Protein AF-A0A413LBA7-F1 (afdb_monomer)

pLDDT: mean 88.57, std 5.83, range [59.88, 97.25]

Mean predicted aligned error: 7.38 Å

Foldseek 3Di:
DWDDEVQKIKDKDKDWDWDWDADPVGDIDIDIDIDQIFMKIAGPPPRDMDTDWDFDLLLQGDTDSDPVCDDNQKHKDWAQLVRLLVSLVNSLVHPSDDPVSNVVSVVVNVPGDNPDGIDMDMDGHDDD

Nearest PDB structures (foldseek):
  1jki-assembly1_A  TM=5.280E-01  e=2.182E-01  Saccharomyces cerevisiae
  1p1j-assembly1_B  TM=5.065E-01  e=3.521E-01  Saccharomyces cerevisiae
  1p1f-assembly1_A-2  TM=2.697E-01  e=1.718E-01  Saccharomyces cerevisiae
  1la2-assembly1_C  TM=2.640E-01  e=1.936E-01  Saccharomyces cerevisiae
  1p1i-assembly1_A-2  TM=2.081E-01  e=2.182E-01  Saccharomyces cerevisiae

Secondary structure (DSSP, 8-state):
-EEEETTEEEEEE--EEEEEEE-TTSPEEEEEEEPPPEEEEEETTT--EEE---EETTTTSEEPS-GGG-BTTEEEEEE-HHHHHHHHHHHHT-TTS-HHHHHHHHHHHHH--TTSPPEEEEEEPPP-

Solvent-accessible surface area (backbone atoms only — not comparable to full-atom values): 7673 Å² total; per-residue (Å²): 106,73,54,64,45,96,67,28,42,33,34,53,50,59,60,73,48,82,44,76,47,69,49,99,86,70,49,78,45,76,44,85,43,65,56,80,69,45,39,36,38,28,36,67,87,78,68,53,67,46,78,58,81,43,61,41,69,87,53,31,51,44,67,51,93,59,67,81,67,38,59,86,44,30,39,75,48,80,32,48,44,65,58,46,46,54,49,50,55,56,20,69,72,35,89,72,48,52,71,69,55,46,56,48,51,54,50,54,55,71,71,63,45,90,86,52,71,68,44,74,52,74,47,66,67,84,81,131

Structure (mmCIF, N/CA/C/O backbone):
data_AF-A0A413LBA7-F1
#
_entry.id   AF-A0A413LBA7-F1
#
loop_
_atom_site.group_PDB
_atom_site.id
_atom_site.type_symbol
_atom_site.label_atom_id
_atom_site.label_alt_id
_atom_site.label_comp_id
_atom_site.label_asym_id
_atom_site.label_entity_id
_atom_site.label_seq_id
_atom_site.pdbx_PDB_ins_code
_atom_site.Cartn_x
_atom_site.Cartn_y
_atom_site.Cartn_z
_atom_site.occupancy
_atom_site.B_iso_or_equiv
_atom_site.auth_seq_id
_atom_site.auth_comp_id
_atom_site.auth_asym_id
_atom_site.auth_atom_id
_atom_site.pdbx_PDB_model_num
ATOM 1 N N . MET A 1 1 ? 14.928 -4.593 -8.434 1.00 65.50 1 MET A N 1
ATOM 2 C CA . MET A 1 1 ? 14.565 -5.721 -7.544 1.00 65.50 1 MET A CA 1
ATOM 3 C C . MET A 1 1 ? 13.390 -6.492 -8.153 1.00 65.50 1 MET A C 1
ATOM 5 O O . MET A 1 1 ? 12.639 -5.8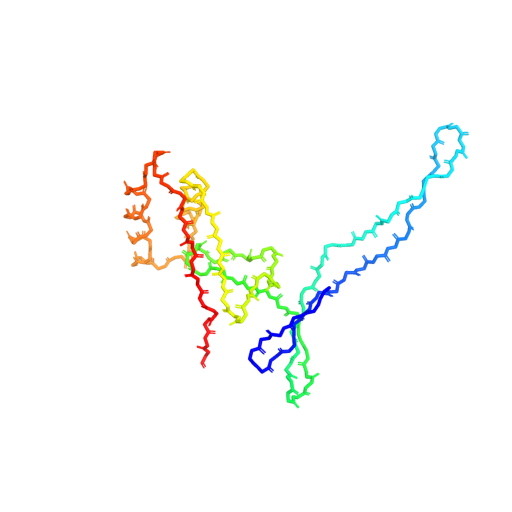93 -8.917 1.00 65.50 1 MET A O 1
ATOM 9 N N . TYR A 1 2 ? 13.253 -7.800 -7.895 1.00 76.25 2 TYR A N 1
ATOM 10 C CA . TYR A 1 2 ? 12.079 -8.584 -8.314 1.00 76.25 2 TYR A CA 1
ATOM 11 C C . TYR A 1 2 ? 11.510 -9.358 -7.122 1.00 76.25 2 TYR A C 1
ATOM 13 O O . TYR A 1 2 ? 12.247 -9.688 -6.195 1.00 76.25 2 TYR A O 1
ATOM 21 N N . GLY A 1 3 ? 10.207 -9.607 -7.148 1.00 83.81 3 GLY A N 1
ATOM 22 C CA . GLY A 1 3 ? 9.463 -10.354 -6.143 1.00 83.81 3 GLY A CA 1
ATOM 23 C C . GLY A 1 3 ? 8.418 -11.251 -6.799 1.00 83.81 3 GLY A C 1
ATOM 24 O O . GLY A 1 3 ? 8.297 -11.313 -8.028 1.00 83.81 3 GLY A O 1
ATOM 25 N N . GLU A 1 4 ? 7.642 -11.950 -5.979 1.00 86.50 4 GLU A N 1
ATOM 26 C CA . GLU A 1 4 ? 6.624 -12.880 -6.456 1.00 86.50 4 GLU A CA 1
ATOM 27 C C . GLU A 1 4 ? 5.283 -12.641 -5.768 1.00 86.50 4 GLU A C 1
ATOM 29 O O . GLU A 1 4 ? 5.201 -12.470 -4.557 1.00 86.50 4 GLU A O 1
ATOM 34 N N . LEU A 1 5 ? 4.217 -12.683 -6.562 1.00 85.38 5 LEU A N 1
ATOM 35 C CA . LEU A 1 5 ? 2.844 -12.798 -6.086 1.00 85.38 5 LEU A CA 1
ATOM 36 C C . LEU A 1 5 ? 2.287 -14.166 -6.516 1.00 85.38 5 LEU A C 1
ATOM 38 O O . LEU A 1 5 ? 2.812 -14.794 -7.449 1.00 85.38 5 LEU A O 1
ATOM 42 N N . PRO A 1 6 ? 1.204 -14.658 -5.890 1.00 86.94 6 PRO A N 1
ATOM 43 C CA . PRO A 1 6 ? 0.537 -15.872 -6.351 1.00 86.94 6 PRO A CA 1
ATOM 44 C C . PRO A 1 6 ? 0.153 -15.761 -7.835 1.00 86.94 6 PRO A C 1
ATOM 46 O O . PRO A 1 6 ? -0.684 -14.947 -8.207 1.00 86.94 6 PRO A O 1
ATOM 49 N N . GLY A 1 7 ? 0.789 -16.568 -8.690 1.00 89.19 7 GLY A N 1
ATOM 50 C CA . GLY A 1 7 ? 0.558 -16.575 -10.142 1.00 89.19 7 GLY A CA 1
ATOM 51 C C . GLY A 1 7 ? 1.331 -15.533 -10.963 1.00 89.19 7 GLY A C 1
ATOM 52 O O . GLY A 1 7 ? 1.288 -15.615 -12.189 1.00 89.19 7 GLY A O 1
ATOM 53 N N . TYR A 1 8 ? 2.088 -14.622 -10.339 1.00 91.44 8 TYR A N 1
ATOM 54 C CA . TYR A 1 8 ? 2.768 -13.532 -11.052 1.00 91.44 8 TYR A CA 1
ATOM 55 C C . TYR A 1 8 ? 4.204 -13.294 -10.572 1.00 91.44 8 TYR A C 1
ATOM 57 O O . TYR A 1 8 ? 4.502 -13.391 -9.382 1.00 91.44 8 TYR A O 1
ATOM 65 N N . PHE A 1 9 ? 5.097 -12.952 -11.498 1.00 92.00 9 PHE A N 1
ATOM 66 C CA . PHE A 1 9 ? 6.359 -12.287 -11.175 1.00 92.00 9 PHE A CA 1
ATOM 67 C C . PHE A 1 9 ? 6.129 -10.779 -11.145 1.00 92.00 9 PHE A C 1
ATOM 69 O O . PHE A 1 9 ? 5.398 -10.252 -11.984 1.00 92.00 9 PHE A O 1
ATOM 76 N N . VAL A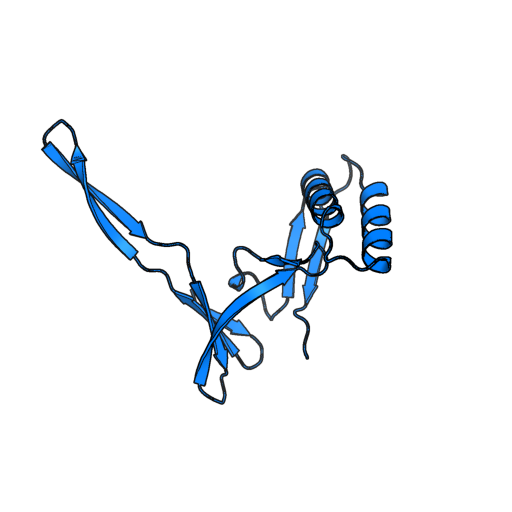 1 10 ? 6.759 -10.081 -10.206 1.00 91.81 10 VAL A N 1
ATOM 77 C CA . VAL A 1 10 ? 6.727 -8.618 -10.133 1.00 91.81 10 VAL A CA 1
ATOM 78 C C . VAL A 1 10 ? 8.137 -8.064 -10.071 1.00 91.81 10 VAL A C 1
ATOM 80 O O . VAL A 1 10 ? 9.044 -8.694 -9.533 1.00 91.81 10 VAL A O 1
ATOM 83 N N . GLY A 1 11 ? 8.339 -6.871 -10.603 1.00 91.19 11 GLY A N 1
ATOM 84 C CA . GLY A 1 11 ? 9.620 -6.200 -10.486 1.00 91.19 11 GLY A CA 1
ATOM 85 C C . GLY A 1 11 ? 9.540 -4.737 -10.854 1.00 91.19 11 GLY A C 1
ATOM 86 O O . GLY A 1 11 ? 8.479 -4.208 -11.187 1.00 91.19 11 GLY A O 1
ATOM 87 N N . GLU A 1 12 ? 10.689 -4.089 -10.778 1.00 89.75 12 GLU A N 1
ATOM 88 C CA . GLU A 1 12 ? 10.8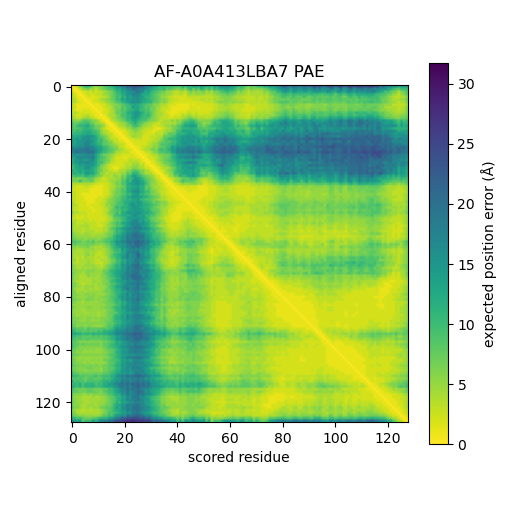68 -2.708 -11.201 1.00 89.75 12 GLU A CA 1
ATOM 89 C C . GLU A 1 12 ? 11.863 -2.637 -12.359 1.00 89.75 12 GLU A C 1
ATOM 91 O O . GLU A 1 12 ? 12.823 -3.411 -12.437 1.00 89.75 12 GLU A O 1
ATOM 96 N N . ALA A 1 13 ? 11.626 -1.694 -13.257 1.00 85.94 13 ALA A N 1
ATOM 97 C CA . ALA A 1 13 ? 12.541 -1.305 -14.309 1.00 85.94 13 ALA A CA 1
ATOM 98 C C . ALA A 1 13 ? 12.825 0.191 -14.166 1.00 85.94 13 ALA A C 1
ATOM 100 O O . ALA A 1 13 ? 11.904 1.000 -14.080 1.00 85.94 13 ALA A O 1
ATOM 101 N N . MET A 1 14 ? 14.102 0.554 -14.144 1.00 82.06 14 MET A N 1
ATOM 102 C CA . MET A 1 14 ? 14.562 1.936 -14.047 1.00 82.06 14 MET A CA 1
ATOM 103 C C . MET A 1 14 ? 15.637 2.161 -15.105 1.00 82.06 14 MET A C 1
ATOM 105 O O . MET A 1 14 ? 16.591 1.386 -15.194 1.00 82.06 14 MET A O 1
ATOM 109 N N . GLY A 1 15 ? 15.492 3.223 -15.897 1.00 79.56 15 GLY A N 1
ATOM 110 C CA . GLY A 1 15 ? 16.578 3.703 -16.745 1.00 79.56 15 GLY A CA 1
ATOM 111 C C . GLY A 1 15 ? 17.664 4.325 -15.871 1.00 79.56 15 GLY A C 1
ATOM 112 O O . GLY A 1 15 ? 17.366 5.208 -15.072 1.00 79.56 15 GLY A O 1
ATOM 113 N N . GLN A 1 16 ? 18.907 3.861 -16.004 1.00 83.44 16 GLN A N 1
ATOM 114 C CA . GLN A 1 16 ? 20.071 4.429 -15.318 1.00 83.44 16 GLN A CA 1
ATOM 115 C C . GLN A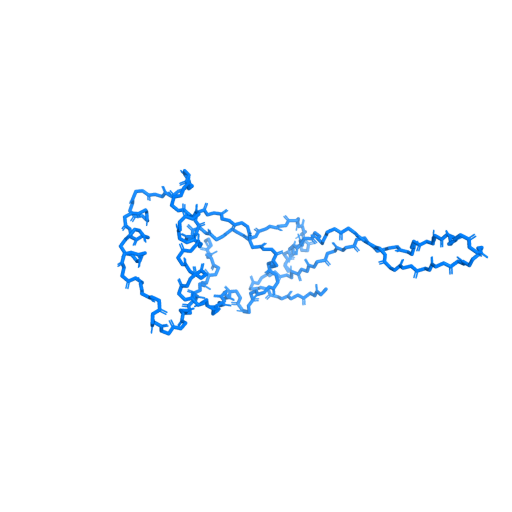 1 16 ? 21.138 4.820 -16.337 1.00 83.44 16 GLN A C 1
ATOM 117 O O . GLN A 1 16 ? 21.398 4.078 -17.285 1.00 83.44 16 GLN A O 1
ATOM 122 N N . TRP A 1 17 ? 21.775 5.971 -16.137 1.00 84.19 17 TR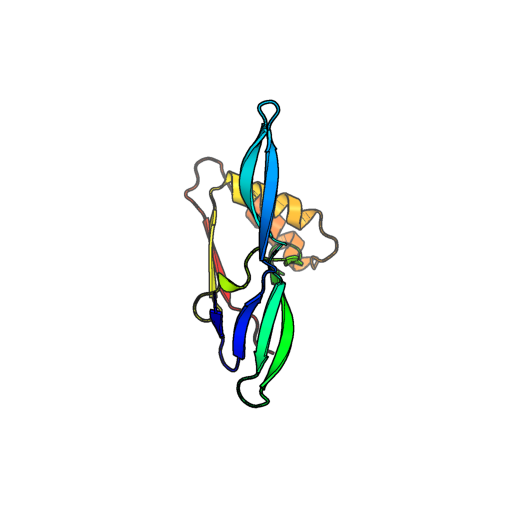P A N 1
ATOM 123 C CA . TRP A 1 17 ? 22.892 6.425 -16.962 1.00 84.19 17 TRP A CA 1
ATOM 124 C C . TRP A 1 17 ? 23.894 7.239 -16.146 1.00 84.19 17 TRP A C 1
ATOM 126 O O . TRP A 1 17 ? 23.569 7.847 -15.125 1.00 84.19 17 TRP A O 1
ATOM 136 N N . TRP A 1 18 ? 25.139 7.271 -16.616 1.00 87.88 18 TRP A N 1
ATOM 137 C CA . TRP A 1 18 ? 26.165 8.137 -16.046 1.00 87.88 18 TRP A CA 1
ATOM 138 C C . TRP A 1 18 ? 25.992 9.560 -16.564 1.00 87.88 18 TRP A C 1
ATOM 140 O O . TRP A 1 18 ? 25.963 9.795 -17.772 1.00 87.88 18 TRP A O 1
ATOM 150 N N . GLN A 1 19 ? 25.886 10.514 -15.645 1.00 89.44 19 GLN A N 1
ATOM 151 C CA . GLN A 1 19 ? 25.870 11.934 -15.953 1.00 89.44 19 GLN A CA 1
ATOM 152 C C . GLN A 1 19 ? 27.208 12.551 -15.544 1.00 89.44 19 GLN A C 1
ATOM 154 O O . GLN A 1 19 ? 27.571 12.510 -14.370 1.00 89.44 19 GLN A O 1
ATOM 159 N N . SER A 1 20 ? 27.908 13.141 -16.513 1.00 91.12 20 SER A N 1
ATOM 160 C CA . SER A 1 20 ? 29.164 13.863 -16.299 1.00 91.12 20 SER A CA 1
ATOM 161 C C . SER A 1 20 ? 28.919 15.370 -16.345 1.00 91.12 20 SER A C 1
ATOM 163 O O . SER A 1 20 ? 28.286 15.859 -17.281 1.00 91.12 20 SER A O 1
ATOM 165 N N . THR A 1 21 ? 29.430 16.108 -15.365 1.00 88.00 21 THR A N 1
ATOM 166 C CA . THR A 1 21 ? 29.411 17.578 -15.329 1.00 88.00 21 THR A CA 1
ATOM 167 C C . THR A 1 21 ? 30.797 18.10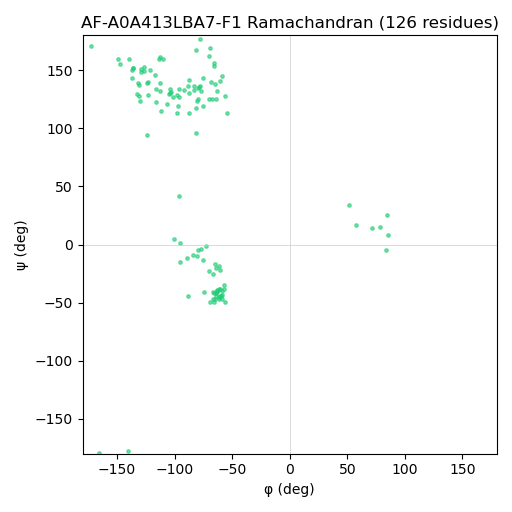3 -14.993 1.00 88.00 21 THR A C 1
ATOM 169 O O . THR A 1 21 ? 31.456 17.555 -14.116 1.00 88.00 21 THR A O 1
ATOM 172 N N . GLU A 1 22 ? 31.230 19.164 -15.662 1.00 92.06 22 GLU A N 1
ATOM 173 C CA . GLU A 1 22 ? 32.489 19.847 -15.360 1.00 92.06 22 GLU A CA 1
ATOM 174 C C . GLU A 1 22 ? 32.249 20.908 -14.278 1.00 92.06 22 GLU A C 1
ATOM 176 O O . GLU A 1 22 ? 31.288 21.681 -14.367 1.00 92.06 22 GLU A O 1
ATOM 181 N N . ASP A 1 23 ? 33.068 20.912 -13.226 1.00 87.38 23 ASP A N 1
ATOM 182 C CA . ASP A 1 23 ? 33.052 21.990 -12.239 1.00 87.38 23 ASP A CA 1
ATOM 183 C C . ASP A 1 23 ? 33.775 23.246 -12.759 1.00 87.38 23 ASP A C 1
ATOM 185 O O . ASP A 1 23 ? 34.315 23.282 -13.862 1.00 87.38 23 ASP A O 1
ATOM 189 N N . LYS A 1 24 ? 33.762 24.325 -11.969 1.00 87.62 24 LYS A N 1
ATOM 190 C CA . LYS A 1 24 ? 34.365 25.609 -12.368 1.00 87.62 24 LYS A CA 1
ATOM 191 C C . LYS A 1 24 ? 35.888 25.547 -12.536 1.00 87.62 24 LYS A C 1
ATOM 193 O O . LYS A 1 24 ? 36.444 26.451 -13.154 1.00 87.62 24 LYS A O 1
ATOM 198 N N . ASP A 1 25 ? 36.526 24.512 -11.996 1.00 89.75 25 ASP A N 1
ATOM 199 C CA . ASP A 1 25 ? 37.972 24.303 -12.020 1.00 89.75 25 ASP A CA 1
ATOM 200 C C . ASP A 1 25 ? 38.386 23.288 -13.104 1.00 89.75 25 ASP A C 1
ATOM 202 O O . ASP A 1 25 ? 39.564 22.947 -13.218 1.00 89.75 25 ASP A O 1
ATOM 206 N N . GLY A 1 26 ? 37.436 22.823 -13.928 1.00 85.69 26 GLY A N 1
ATOM 207 C CA . GLY A 1 26 ? 37.682 21.901 -15.035 1.00 85.69 26 GLY A CA 1
ATOM 208 C C . GLY A 1 26 ? 37.699 20.421 -14.643 1.00 85.69 26 GLY A C 1
ATOM 209 O O . GLY A 1 26 ? 38.061 19.577 -15.466 1.00 85.69 26 GLY A O 1
ATOM 210 N N . ASN A 1 27 ? 37.327 20.064 -13.406 1.00 90.06 27 ASN A N 1
ATOM 211 C CA . ASN A 1 27 ? 37.269 18.659 -13.007 1.00 90.06 27 ASN A CA 1
ATOM 212 C C . ASN A 1 27 ? 35.945 18.029 -13.438 1.00 90.06 27 ASN A C 1
ATOM 214 O O . ASN A 1 27 ? 34.863 18.585 -13.236 1.00 90.06 27 ASN A O 1
ATOM 218 N N . ILE A 1 28 ? 36.025 16.813 -13.978 1.00 89.69 28 ILE A N 1
ATOM 219 C CA . ILE A 1 28 ? 34.846 16.036 -14.359 1.00 89.69 28 ILE A CA 1
ATOM 220 C C . ILE A 1 28 ? 34.278 15.340 -13.121 1.00 89.69 28 ILE A C 1
ATOM 222 O O . ILE A 1 28 ? 34.905 14.454 -12.542 1.00 89.69 28 ILE A O 1
ATOM 226 N N . GLN A 1 29 ? 33.050 15.698 -12.766 1.00 88.38 29 GLN A N 1
ATOM 227 C CA . GLN A 1 29 ? 32.231 15.025 -11.763 1.00 88.38 29 GLN A CA 1
ATOM 228 C C . GLN A 1 29 ? 31.294 14.043 -12.467 1.00 88.38 29 GLN A C 1
ATOM 230 O O . GLN A 1 29 ? 30.569 14.433 -13.381 1.00 88.38 29 GLN A O 1
ATOM 235 N N . GLN A 1 30 ? 31.282 12.777 -12.049 1.00 89.69 30 GLN A N 1
ATOM 236 C CA . GLN A 1 30 ? 30.348 11.769 -12.560 1.00 89.69 30 GLN A CA 1
ATOM 237 C C . GLN A 1 30 ? 29.370 11.358 -11.464 1.00 89.69 30 GLN A C 1
ATOM 239 O O . GLN A 1 30 ? 29.778 11.038 -10.349 1.00 89.69 30 GLN A O 1
ATOM 244 N N . ARG A 1 31 ? 28.078 11.325 -11.788 1.00 87.75 31 ARG A N 1
ATOM 245 C CA . ARG A 1 3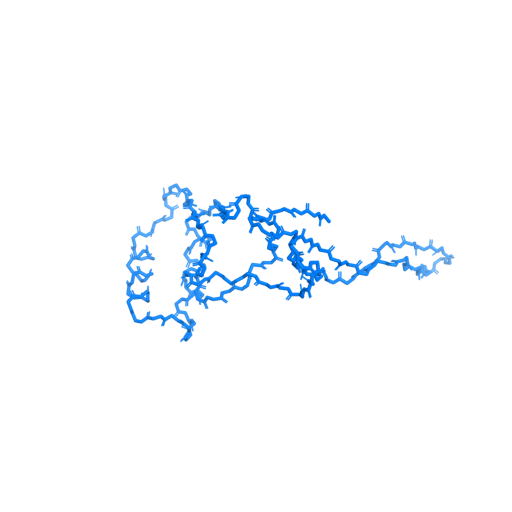1 ? 27.039 10.774 -10.913 1.00 87.75 31 ARG A CA 1
ATOM 246 C C . ARG A 1 31 ? 26.175 9.776 -11.663 1.00 87.75 31 ARG A C 1
ATOM 248 O O . ARG A 1 31 ? 25.927 9.938 -12.858 1.00 87.75 31 ARG A O 1
ATOM 255 N N . LEU A 1 32 ? 25.682 8.772 -10.949 1.00 81.12 32 LEU A N 1
ATOM 256 C CA . LEU A 1 32 ? 24.633 7.906 -11.463 1.00 81.12 32 LEU A CA 1
ATOM 257 C C . LEU A 1 32 ? 23.310 8.681 -11.411 1.00 81.12 32 LEU A C 1
ATOM 259 O O . LEU A 1 32 ? 22.889 9.124 -10.343 1.00 81.12 32 LEU A O 1
ATOM 263 N N . ALA A 1 33 ? 22.695 8.881 -12.571 1.00 81.56 33 ALA A N 1
ATOM 264 C CA . ALA A 1 33 ? 21.366 9.458 -12.713 1.00 81.56 33 ALA A CA 1
ATOM 265 C C . ALA A 1 33 ? 20.388 8.375 -13.188 1.00 81.56 33 ALA A C 1
ATOM 267 O O . ALA A 1 33 ? 20.799 7.352 -13.743 1.00 81.56 33 ALA A O 1
ATOM 268 N N . GLY A 1 34 ? 19.094 8.595 -12.983 1.00 79.12 34 GLY A N 1
ATOM 269 C CA . GLY A 1 34 ? 18.073 7.717 -13.531 1.00 79.12 34 GLY A CA 1
ATOM 270 C C . GLY A 1 34 ? 16.659 8.240 -13.340 1.00 79.12 34 GLY A C 1
ATOM 271 O O . GLY A 1 34 ? 16.439 9.225 -12.633 1.00 79.12 34 GLY A O 1
ATOM 272 N N . ASP A 1 35 ? 15.726 7.563 -13.999 1.00 82.69 35 ASP A N 1
ATOM 273 C CA . ASP A 1 35 ? 14.298 7.873 -13.950 1.00 82.69 35 ASP A CA 1
ATOM 274 C C . ASP A 1 35 ? 13.625 7.286 -12.702 1.00 82.69 35 ASP A C 1
ATOM 276 O O . ASP A 1 35 ? 14.179 6.428 -12.013 1.00 82.69 35 ASP A O 1
ATOM 280 N N . ALA A 1 36 ? 12.393 7.715 -12.423 1.00 76.56 36 ALA A N 1
ATOM 281 C CA . ALA A 1 36 ? 11.552 7.014 -11.459 1.00 76.56 36 ALA A CA 1
ATOM 282 C C . ALA A 1 36 ? 11.304 5.562 -11.927 1.00 76.56 36 ALA A C 1
ATOM 284 O O . ALA A 1 36 ? 11.100 5.337 -13.127 1.00 76.56 36 ALA A O 1
ATOM 285 N N . PRO A 1 37 ? 11.307 4.570 -11.017 1.00 81.06 37 PRO A N 1
ATOM 286 C CA . PRO A 1 37 ? 11.082 3.181 -11.388 1.00 81.06 37 PRO A CA 1
ATOM 287 C C . PRO A 1 37 ? 9.664 2.973 -11.936 1.00 81.06 37 PRO A C 1
ATOM 289 O O . PRO A 1 37 ? 8.680 3.473 -11.392 1.00 81.06 37 PRO A O 1
ATOM 292 N N . ALA A 1 38 ? 9.557 2.184 -13.003 1.00 86.56 38 ALA A N 1
ATOM 293 C CA . ALA A 1 38 ? 8.298 1.639 -13.488 1.00 86.56 38 ALA A CA 1
ATOM 294 C C . ALA A 1 38 ? 8.132 0.204 -12.979 1.00 86.56 38 ALA A C 1
ATOM 296 O O . ALA A 1 38 ? 9.009 -0.640 -13.170 1.00 86.56 38 ALA A O 1
ATOM 297 N N . TYR A 1 39 ? 6.989 -0.092 -12.365 1.00 91.00 39 TYR A N 1
ATOM 298 C CA . TYR A 1 39 ? 6.696 -1.421 -11.835 1.00 91.00 39 TYR A CA 1
ATOM 299 C C . TYR A 1 39 ? 5.973 -2.275 -12.874 1.00 91.00 39 TYR A C 1
ATOM 301 O O . TYR A 1 39 ? 5.009 -1.830 -13.500 1.00 91.00 39 TYR A O 1
ATOM 309 N N . TYR A 1 40 ? 6.429 -3.512 -13.054 1.00 92.56 40 TYR A N 1
ATOM 310 C CA . TYR A 1 40 ? 5.846 -4.473 -13.984 1.00 92.56 40 TYR A CA 1
ATOM 311 C C . TYR A 1 40 ? 5.385 -5.745 -13.274 1.00 92.56 40 TYR A C 1
ATOM 313 O O . TYR A 1 40 ? 5.962 -6.176 -12.275 1.00 92.56 40 TYR A O 1
ATOM 321 N N . ILE A 1 41 ? 4.348 -6.356 -13.833 1.00 93.06 41 ILE A N 1
ATOM 322 C CA . ILE A 1 41 ? 3.804 -7.649 -13.434 1.00 93.06 41 ILE A CA 1
ATOM 323 C C . ILE A 1 41 ? 3.814 -8.574 -14.649 1.00 93.06 41 ILE A C 1
ATOM 325 O O . ILE A 1 41 ? 3.521 -8.131 -15.759 1.00 93.06 41 ILE A O 1
ATOM 329 N N . VAL A 1 42 ? 4.164 -9.843 -14.457 1.00 94.81 42 VAL A N 1
ATOM 330 C CA . VAL A 1 42 ? 4.208 -10.873 -15.504 1.00 94.81 42 VAL A CA 1
ATOM 331 C C . VAL A 1 42 ? 3.451 -12.099 -15.027 1.00 94.81 42 VAL A C 1
ATOM 333 O O . VAL A 1 42 ? 3.770 -12.667 -13.985 1.00 94.81 42 VAL A O 1
ATOM 336 N N . ASP A 1 43 ? 2.455 -12.521 -15.796 1.00 94.75 43 ASP A N 1
ATOM 337 C CA . ASP A 1 43 ? 1.710 -13.751 -15.543 1.00 94.75 43 ASP A CA 1
ATOM 338 C C . ASP A 1 43 ? 2.615 -14.976 -15.755 1.00 94.75 43 ASP A C 1
ATOM 340 O O . ASP A 1 43 ? 3.221 -15.140 -16.817 1.00 94.75 43 ASP A O 1
ATOM 344 N N . LYS A 1 44 ? 2.714 -15.846 -14.741 1.00 94.69 44 LYS A N 1
ATOM 345 C CA . LYS A 1 44 ? 3.626 -17.003 -14.756 1.00 94.69 44 LYS A CA 1
ATOM 346 C C . LYS A 1 44 ? 3.255 -18.057 -15.805 1.00 94.69 44 LYS A C 1
ATOM 348 O O . LYS A 1 44 ? 4.127 -18.810 -16.226 1.00 94.69 44 LYS A O 1
ATOM 353 N N . GLN A 1 45 ? 1.987 -18.147 -16.208 1.00 95.94 45 GLN A N 1
ATOM 354 C CA . GLN A 1 45 ? 1.507 -19.168 -17.146 1.00 95.94 45 GLN A CA 1
ATOM 355 C C . GLN A 1 45 ? 1.635 -18.708 -18.597 1.00 95.94 45 GLN A C 1
ATOM 357 O O . GLN A 1 45 ? 2.060 -19.466 -19.465 1.00 95.94 45 GLN A O 1
ATOM 362 N N . THR A 1 46 ? 1.251 -17.464 -18.869 1.00 97.25 46 THR A N 1
ATOM 363 C CA . THR A 1 46 ? 1.192 -16.904 -20.223 1.00 97.25 46 THR A CA 1
ATOM 364 C C . THR A 1 46 ? 2.448 -16.130 -20.606 1.00 97.25 46 THR A C 1
ATOM 366 O O . THR A 1 46 ? 2.627 -15.832 -21.787 1.00 97.25 46 THR A O 1
ATOM 369 N N . LEU A 1 47 ? 3.291 -15.783 -19.624 1.00 95.44 47 LEU A N 1
ATOM 370 C CA . LEU A 1 47 ? 4.477 -14.929 -19.759 1.00 95.44 47 LEU A CA 1
ATOM 371 C C . LEU A 1 47 ? 4.171 -13.533 -20.322 1.00 95.44 47 LEU A C 1
ATOM 373 O O . LEU A 1 47 ? 5.067 -12.818 -20.772 1.00 95.44 47 LEU A O 1
ATOM 377 N N . LYS A 1 48 ? 2.900 -13.123 -20.294 1.00 96.38 48 LYS A N 1
ATOM 378 C CA . LYS A 1 48 ? 2.480 -11.782 -20.691 1.00 96.38 48 LYS A CA 1
ATOM 379 C C . LYS A 1 48 ? 2.679 -10.831 -19.523 1.00 96.38 48 LYS A C 1
ATOM 381 O O . LYS A 1 48 ? 2.280 -11.134 -18.399 1.00 96.38 48 LYS A O 1
ATOM 386 N N . GLY A 1 49 ? 3.284 -9.684 -19.811 1.00 93.81 49 GLY A N 1
ATOM 387 C CA . GLY A 1 49 ? 3.540 -8.639 -18.830 1.00 93.81 49 GLY A CA 1
ATOM 388 C C . GLY A 1 49 ? 2.755 -7.359 -19.082 1.00 93.81 49 GLY A C 1
ATOM 389 O O . GLY A 1 49 ? 2.308 -7.097 -20.200 1.00 93.81 49 GLY A O 1
ATOM 390 N N . ALA A 1 50 ? 2.617 -6.555 -18.035 1.00 93.19 50 ALA A N 1
ATOM 391 C CA . ALA A 1 50 ? 2.080 -5.202 -18.079 1.00 93.19 50 ALA A CA 1
ATOM 392 C C . ALA A 1 50 ? 2.734 -4.336 -16.995 1.00 93.19 50 ALA A C 1
ATOM 394 O O . ALA A 1 50 ? 3.250 -4.853 -16.004 1.00 93.19 50 ALA A O 1
ATOM 395 N N . PHE A 1 51 ? 2.683 -3.016 -17.162 1.00 91.81 51 PHE A N 1
ATOM 396 C CA . PHE A 1 51 ? 2.976 -2.098 -16.064 1.00 91.81 51 PHE A CA 1
ATOM 397 C C . PHE A 1 51 ? 1.799 -2.058 -15.092 1.00 91.81 51 PHE A C 1
ATOM 399 O O . PHE A 1 51 ? 0.642 -2.125 -15.516 1.00 91.81 51 PHE A O 1
ATOM 406 N N . TYR A 1 52 ? 2.088 -1.948 -13.799 1.00 89.31 52 TYR A N 1
ATOM 407 C CA . TYR A 1 52 ? 1.065 -1.945 -12.760 1.00 89.31 52 TYR A CA 1
ATOM 408 C C . TYR A 1 52 ? 1.369 -0.930 -11.660 1.00 89.31 52 TYR A C 1
ATOM 410 O O . TYR A 1 52 ? 2.501 -0.497 -11.467 1.00 89.31 52 TYR A O 1
ATOM 418 N N . ALA A 1 53 ? 0.318 -0.565 -10.938 1.00 89.00 53 ALA A N 1
ATOM 419 C CA . ALA A 1 53 ? 0.382 0.164 -9.685 1.00 89.00 53 ALA A CA 1
ATOM 420 C C . ALA A 1 53 ? -0.607 -0.492 -8.719 1.00 89.00 53 ALA A C 1
ATOM 422 O O . ALA A 1 53 ? -1.606 -1.073 -9.153 1.00 89.00 53 ALA A O 1
ATOM 423 N N . ILE A 1 54 ? -0.332 -0.399 -7.423 1.00 88.00 54 ILE A N 1
ATOM 424 C CA . ILE A 1 54 ? -1.246 -0.867 -6.380 1.00 88.00 54 ILE A CA 1
ATOM 425 C C . ILE A 1 54 ? -1.889 0.357 -5.751 1.00 88.00 54 ILE A C 1
ATOM 427 O O . ILE A 1 54 ? -1.192 1.299 -5.384 1.00 88.00 54 ILE A O 1
ATOM 431 N N . GLU A 1 55 ? -3.213 0.340 -5.651 1.00 89.12 55 GLU A N 1
ATOM 432 C CA . GLU A 1 55 ? -3.993 1.395 -5.011 1.00 89.12 55 GLU A CA 1
ATOM 433 C C . GLU A 1 55 ? -4.456 0.925 -3.629 1.00 89.12 55 GLU A C 1
ATOM 435 O O . GLU A 1 55 ? -5.015 -0.164 -3.482 1.00 89.12 55 GLU A O 1
ATOM 440 N N . ASN A 1 56 ? -4.224 1.756 -2.616 1.00 88.19 56 ASN A N 1
ATOM 441 C CA . ASN A 1 56 ? -4.775 1.598 -1.282 1.00 88.19 56 ASN A CA 1
ATOM 442 C C . ASN A 1 56 ? -6.200 2.155 -1.274 1.00 88.19 56 ASN A C 1
ATOM 444 O O . ASN A 1 56 ? -6.425 3.356 -1.121 1.00 88.19 56 ASN A O 1
ATOM 448 N N . ASP A 1 57 ? -7.175 1.273 -1.453 1.00 87.00 57 ASP A N 1
ATOM 449 C CA . ASP A 1 57 ? -8.588 1.644 -1.482 1.00 87.00 57 ASP A CA 1
ATOM 450 C C . ASP A 1 57 ? -9.187 1.965 -0.104 1.00 87.00 57 ASP A C 1
ATOM 452 O O . ASP A 1 57 ? -10.256 2.574 -0.039 1.00 87.00 57 ASP A O 1
ATOM 456 N N . PHE A 1 58 ? -8.491 1.634 0.988 1.00 86.38 58 PHE A N 1
ATOM 457 C CA . PHE A 1 58 ? -8.858 2.054 2.339 1.00 86.38 58 PHE A CA 1
ATOM 458 C C . PHE A 1 58 ? -8.541 3.539 2.566 1.00 86.38 58 PHE A C 1
ATOM 460 O O . PHE A 1 58 ? -9.370 4.265 3.109 1.00 86.38 58 PHE A O 1
ATOM 467 N N . LEU A 1 59 ? -7.394 4.018 2.073 1.00 85.88 59 LEU A N 1
ATOM 468 C CA . LEU A 1 59 ? -6.945 5.413 2.183 1.00 85.88 59 LEU A CA 1
ATOM 469 C C . LEU A 1 59 ? -7.278 6.247 0.935 1.00 85.88 59 LEU A C 1
ATOM 471 O O . LEU A 1 59 ? -6.474 7.038 0.457 1.00 85.88 59 LEU A O 1
ATOM 475 N N . GLY A 1 60 ? -8.475 6.078 0.372 1.00 80.31 60 GLY A N 1
ATOM 476 C CA . GLY A 1 60 ? -8.961 6.964 -0.695 1.00 80.31 60 GLY A CA 1
ATOM 477 C C . GLY A 1 60 ? -8.392 6.694 -2.092 1.00 80.31 60 GLY A C 1
ATOM 478 O O . GLY A 1 60 ? -8.571 7.528 -2.984 1.00 80.31 60 GLY A O 1
ATOM 479 N N . GLY A 1 61 ? -7.775 5.529 -2.307 1.00 82.31 61 GLY A N 1
ATOM 480 C CA . GLY A 1 61 ? -7.279 5.071 -3.607 1.00 82.31 61 GLY A CA 1
ATOM 481 C C . GLY A 1 61 ? -5.886 5.590 -3.958 1.00 82.31 61 GLY A C 1
ATOM 482 O O . GLY A 1 61 ? -5.576 5.734 -5.143 1.00 82.31 61 GLY A O 1
ATOM 483 N N . GLU A 1 62 ? -5.069 5.924 -2.958 1.00 81.94 62 GLU A N 1
ATOM 484 C CA . GLU A 1 62 ? -3.696 6.375 -3.184 1.00 81.94 62 GLU A CA 1
ATOM 485 C C . GLU A 1 62 ? -2.815 5.248 -3.703 1.00 81.94 62 GLU A C 1
ATOM 487 O O . GLU A 1 62 ? -2.906 4.105 -3.257 1.00 81.94 62 GLU A O 1
ATOM 492 N N . ARG A 1 63 ? -1.947 5.571 -4.661 1.00 86.12 63 ARG A N 1
ATOM 493 C CA . ARG A 1 63 ? -0.997 4.598 -5.193 1.00 86.12 63 ARG A CA 1
ATOM 494 C C . ARG A 1 63 ? 0.147 4.416 -4.215 1.00 86.12 63 ARG A C 1
ATOM 496 O O . ARG A 1 63 ? 0.734 5.399 -3.776 1.00 86.12 63 ARG A O 1
ATOM 503 N N . LEU A 1 64 ? 0.482 3.163 -3.929 1.00 85.25 64 LEU A N 1
ATOM 504 C CA . LEU A 1 64 ? 1.695 2.843 -3.191 1.00 85.25 64 LEU A CA 1
ATOM 505 C C . LEU A 1 64 ? 2.903 3.293 -4.015 1.00 85.25 64 LEU A C 1
ATOM 507 O O . LEU A 1 64 ? 2.999 2.967 -5.200 1.00 85.25 64 LEU A O 1
ATOM 511 N N . GLU A 1 65 ? 3.830 3.997 -3.370 1.00 83.12 65 GLU A N 1
ATOM 512 C CA . GLU A 1 65 ? 5.087 4.415 -3.997 1.00 83.12 65 GLU A CA 1
ATOM 513 C C . GLU A 1 65 ? 5.940 3.209 -4.393 1.00 83.12 65 GLU A C 1
ATOM 515 O O . GLU A 1 65 ? 6.515 3.193 -5.477 1.00 83.12 65 GLU A O 1
ATOM 520 N N . ASN A 1 66 ? 5.956 2.173 -3.547 1.00 85.12 66 ASN A N 1
ATOM 521 C CA . ASN A 1 66 ? 6.657 0.924 -3.809 1.00 85.12 66 ASN A CA 1
ATOM 522 C C . ASN A 1 66 ? 5.712 -0.292 -3.716 1.00 85.12 66 ASN A C 1
ATOM 524 O O . ASN A 1 66 ? 5.533 -0.863 -2.638 1.00 85.12 66 ASN A O 1
ATOM 528 N N . PRO A 1 67 ? 5.135 -0.743 -4.843 1.00 83.50 67 PRO A N 1
ATOM 529 C CA . PRO A 1 67 ? 4.340 -1.968 -4.926 1.00 83.50 67 PRO A CA 1
ATOM 530 C C . PRO A 1 67 ? 5.097 -3.256 -4.569 1.00 83.50 67 PRO A C 1
ATOM 532 O O . PRO A 1 67 ? 4.461 -4.265 -4.281 1.00 83.50 67 PRO A O 1
ATOM 535 N N . LEU A 1 68 ? 6.435 -3.255 -4.580 1.00 82.69 68 LEU A N 1
ATOM 536 C CA . LEU A 1 68 ? 7.234 -4.422 -4.183 1.00 82.69 68 LEU A CA 1
ATOM 537 C C . LEU A 1 68 ? 7.350 -4.573 -2.661 1.00 82.69 68 LEU A C 1
ATOM 539 O O . LEU A 1 68 ? 7.895 -5.568 -2.199 1.00 82.69 68 LEU A O 1
ATOM 543 N N . ALA A 1 69 ? 6.823 -3.622 -1.882 1.00 81.94 69 ALA A N 1
ATOM 544 C CA . ALA A 1 69 ? 6.770 -3.709 -0.424 1.00 81.94 69 ALA A CA 1
ATOM 545 C C . ALA A 1 69 ? 5.731 -4.723 0.097 1.00 81.94 69 ALA A C 1
ATOM 547 O O . ALA A 1 69 ? 5.594 -4.877 1.308 1.00 81.94 69 ALA A O 1
ATOM 548 N N . LEU A 1 70 ? 4.970 -5.390 -0.782 1.00 83.44 70 LEU A N 1
ATOM 549 C CA . LEU A 1 70 ? 4.085 -6.467 -0.350 1.00 83.44 70 LEU A CA 1
ATOM 550 C C . LEU A 1 70 ? 4.857 -7.771 -0.159 1.00 83.44 70 LEU A C 1
ATOM 552 O O . LEU A 1 70 ? 5.423 -8.316 -1.105 1.00 83.44 70 LEU A O 1
ATOM 556 N N . GLU A 1 71 ? 4.765 -8.319 1.045 1.00 79.81 71 GLU A N 1
ATOM 557 C CA . GLU A 1 71 ? 5.278 -9.641 1.391 1.00 79.81 71 GLU A CA 1
ATOM 558 C C . GLU A 1 71 ? 4.129 -10.648 1.307 1.00 79.81 71 GLU A C 1
ATOM 560 O O . GLU A 1 71 ? 3.103 -10.491 1.969 1.00 79.81 71 GLU A O 1
ATOM 565 N N . ASP A 1 72 ? 4.244 -11.650 0.431 1.00 79.38 72 ASP A N 1
ATOM 566 C CA . ASP A 1 72 ? 3.192 -12.648 0.174 1.00 79.38 72 ASP A CA 1
ATOM 567 C C . ASP A 1 72 ? 1.809 -12.039 -0.143 1.00 79.38 72 ASP A C 1
ATOM 569 O O . ASP A 1 72 ? 0.748 -12.565 0.209 1.00 79.38 72 ASP A O 1
ATOM 573 N N . GLY A 1 73 ? 1.808 -10.888 -0.824 1.00 82.12 73 GLY A N 1
ATOM 574 C CA . GLY A 1 73 ? 0.590 -10.141 -1.143 1.00 82.12 73 GLY A CA 1
ATOM 575 C C . GLY A 1 73 ? -0.054 -9.451 0.064 1.00 82.12 73 GLY A C 1
ATOM 576 O O . GLY A 1 73 ? -1.204 -9.018 -0.036 1.00 82.12 73 GLY A O 1
ATOM 577 N N . CYS A 1 74 ? 0.660 -9.340 1.184 1.00 86.50 74 CYS A N 1
ATOM 578 C CA . CYS A 1 74 ? 0.263 -8.578 2.358 1.00 86.50 74 CYS A CA 1
ATOM 579 C C . CYS A 1 74 ? 1.055 -7.270 2.428 1.00 86.50 74 CYS A C 1
ATOM 581 O O . CYS A 1 74 ? 2.269 -7.246 2.260 1.00 86.50 74 CYS A O 1
ATOM 583 N N . TYR A 1 75 ? 0.351 -6.177 2.685 1.00 87.44 75 TYR A N 1
ATOM 584 C CA . TYR A 1 75 ? 0.916 -4.871 2.972 1.00 87.44 75 TYR A CA 1
ATOM 585 C C . TYR A 1 75 ? 0.865 -4.643 4.481 1.00 87.44 75 TYR A C 1
ATOM 587 O O . TYR A 1 75 ? -0.206 -4.764 5.080 1.00 87.44 75 TYR A O 1
ATOM 595 N N . THR A 1 76 ? 2.009 -4.307 5.074 1.00 89.19 76 THR A N 1
ATOM 596 C CA . THR A 1 76 ? 2.113 -3.961 6.493 1.00 89.19 76 THR A CA 1
ATOM 597 C C . THR A 1 76 ? 2.900 -2.669 6.633 1.00 89.19 76 THR A C 1
ATOM 599 O O . THR A 1 76 ? 4.009 -2.570 6.118 1.00 89.19 76 THR A O 1
ATOM 602 N N . THR A 1 77 ? 2.352 -1.694 7.353 1.00 88.38 77 THR A N 1
ATOM 603 C CA . THR A 1 77 ? 3.094 -0.500 7.771 1.00 88.38 77 THR A CA 1
ATOM 604 C C . THR A 1 77 ? 2.805 -0.167 9.231 1.00 88.38 77 THR A C 1
ATOM 606 O O . THR A 1 77 ? 1.744 -0.510 9.756 1.00 88.38 77 THR A O 1
ATOM 609 N N . CYS A 1 78 ? 3.772 0.468 9.887 1.00 91.94 78 CYS A N 1
ATOM 610 C CA . CYS A 1 78 ? 3.690 0.940 11.262 1.00 91.94 78 CYS A CA 1
ATOM 611 C C . CYS A 1 78 ? 3.677 2.467 11.217 1.00 91.94 78 CYS A C 1
ATOM 613 O O . CYS A 1 78 ? 4.657 3.056 10.772 1.00 91.94 78 CYS A O 1
ATOM 615 N N . LEU A 1 79 ? 2.573 3.074 11.644 1.00 92.56 79 LEU A N 1
ATOM 616 C CA . LEU A 1 79 ? 2.338 4.515 11.572 1.00 92.56 79 LEU A CA 1
ATOM 617 C C . LEU A 1 79 ? 2.227 5.062 12.988 1.00 92.56 79 LEU A C 1
ATOM 619 O O . LEU A 1 79 ? 1.521 4.481 13.817 1.00 92.56 79 LEU A O 1
ATOM 623 N N . ASP A 1 80 ? 2.898 6.167 13.283 1.00 95.25 80 ASP A N 1
ATOM 624 C CA . ASP A 1 80 ? 2.607 6.889 14.518 1.00 95.25 80 ASP A CA 1
ATOM 625 C C . ASP A 1 80 ? 1.216 7.566 14.440 1.00 95.25 80 ASP A C 1
ATOM 627 O O . ASP A 1 80 ? 0.644 7.697 13.349 1.00 95.25 80 ASP A O 1
ATOM 631 N N . PRO A 1 81 ? 0.624 7.968 15.581 1.00 95.69 81 PRO A N 1
ATOM 632 C CA . PRO A 1 81 ? -0.709 8.569 15.597 1.00 95.69 81 PRO A CA 1
ATOM 633 C C . PRO A 1 81 ? -0.847 9.823 14.720 1.00 95.69 81 PRO A C 1
ATOM 635 O O . PRO A 1 81 ? -1.902 10.031 14.117 1.00 95.69 81 PRO A O 1
ATOM 638 N N . GLY A 1 82 ? 0.206 10.642 14.623 1.00 94.31 82 GLY A N 1
ATOM 639 C CA . GLY A 1 82 ? 0.218 11.845 13.792 1.00 94.31 82 GLY A CA 1
ATOM 640 C C . GLY A 1 82 ? 0.204 11.494 12.308 1.00 94.31 82 GLY A C 1
ATOM 641 O O . GLY A 1 82 ? -0.662 11.969 11.573 1.00 94.31 82 GLY A O 1
ATOM 642 N N . GLU A 1 83 ? 1.087 10.584 11.889 1.00 92.75 83 GLU A N 1
ATOM 643 C CA . GLU A 1 83 ? 1.147 10.113 10.502 1.00 92.75 83 GLU A CA 1
ATOM 644 C C . GLU A 1 83 ? -0.180 9.479 10.052 1.00 92.75 83 GLU A C 1
ATOM 646 O O . GLU A 1 83 ? -0.680 9.771 8.961 1.00 92.75 83 GLU A O 1
ATOM 651 N N . LEU A 1 84 ? -0.798 8.647 10.899 1.00 93.19 84 LEU A N 1
ATOM 652 C CA . LEU A 1 84 ? -2.099 8.056 10.587 1.00 93.19 84 LEU A CA 1
ATOM 653 C C . LEU A 1 84 ? -3.196 9.126 10.478 1.00 93.19 84 LEU A C 1
ATOM 655 O O . LEU A 1 84 ? -4.021 9.057 9.565 1.00 93.19 84 LEU A O 1
ATOM 659 N N . SER A 1 85 ? -3.212 10.116 11.374 1.00 93.75 85 SER A N 1
ATOM 660 C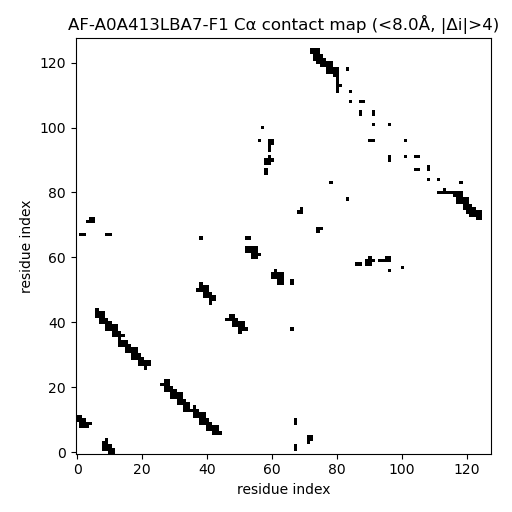 CA . SER A 1 85 ? -4.196 11.204 11.339 1.00 93.75 85 SER A CA 1
ATOM 661 C C . SER A 1 85 ? -4.115 12.008 10.037 1.00 93.75 85 SER A C 1
ATOM 663 O O . SER A 1 85 ? -5.147 12.241 9.398 1.00 93.75 85 SER A O 1
ATOM 665 N N . ASP A 1 86 ? -2.901 12.342 9.589 1.00 92.50 86 ASP A N 1
ATOM 666 C CA . ASP A 1 86 ? -2.657 13.065 8.336 1.00 92.50 86 ASP A CA 1
ATOM 667 C C . ASP A 1 86 ? -3.111 12.251 7.113 1.00 92.50 86 ASP A C 1
ATOM 669 O O . ASP A 1 86 ? -3.786 12.767 6.211 1.00 92.50 86 ASP A O 1
ATOM 673 N N . GLN A 1 87 ? -2.794 10.950 7.087 1.00 91.62 87 GLN A N 1
ATOM 674 C CA . GLN A 1 87 ? -3.235 10.048 6.019 1.00 91.62 87 GLN A CA 1
ATOM 675 C C . GLN A 1 87 ? -4.766 9.919 5.979 1.00 91.62 87 GLN A C 1
ATOM 677 O O . GLN A 1 87 ? -5.359 9.935 4.895 1.00 91.62 87 GLN A O 1
ATOM 682 N N . LEU A 1 88 ? -5.427 9.836 7.138 1.00 93.25 88 LEU A N 1
ATOM 683 C CA . LEU A 1 88 ? -6.888 9.793 7.233 1.00 93.25 88 LEU A CA 1
ATOM 684 C C . LEU A 1 88 ? -7.529 11.108 6.784 1.00 93.25 88 LEU A C 1
ATOM 686 O O . LEU A 1 88 ? -8.522 11.079 6.053 1.00 93.25 88 LEU A O 1
ATOM 690 N N . GLU A 1 89 ? -6.960 12.257 7.153 1.00 92.88 89 GLU A N 1
ATOM 691 C CA . GLU A 1 89 ? -7.453 13.561 6.709 1.00 92.88 89 GLU A CA 1
ATOM 692 C C . GLU A 1 89 ? -7.369 13.690 5.184 1.00 92.88 89 GLU A C 1
ATOM 694 O O . GLU A 1 89 ? -8.334 14.096 4.525 1.00 92.88 89 GLU A O 1
ATOM 699 N N . LYS A 1 90 ? -6.236 13.285 4.604 1.00 91.50 90 LYS A N 1
ATOM 700 C CA . LYS A 1 90 ? -6.029 13.271 3.154 1.00 91.50 90 LYS A CA 1
ATOM 701 C C . LYS A 1 90 ? -7.018 12.335 2.458 1.00 91.50 90 LYS A C 1
ATOM 703 O O . LYS A 1 90 ? -7.680 12.753 1.505 1.00 91.50 90 LYS A O 1
ATOM 708 N N . ALA A 1 91 ? -7.196 11.117 2.971 1.00 91.06 91 ALA A N 1
ATOM 709 C CA . ALA A 1 91 ? -8.158 10.154 2.442 1.00 91.06 91 ALA A CA 1
ATOM 710 C C . ALA A 1 91 ? -9.594 10.701 2.489 1.00 91.06 91 ALA A C 1
ATOM 712 O O . ALA A 1 91 ? -10.320 10.612 1.499 1.00 91.06 91 ALA A O 1
ATOM 713 N N . LEU A 1 92 ? -10.001 11.335 3.594 1.00 92.56 92 LEU A N 1
ATOM 714 C CA . LEU A 1 92 ? -11.329 11.936 3.753 1.00 92.56 92 LEU A CA 1
ATOM 715 C C . LEU A 1 92 ? -11.591 13.094 2.776 1.00 92.56 92 LEU A C 1
ATOM 717 O O . LEU A 1 92 ? -12.750 13.390 2.486 1.00 92.56 92 LEU A O 1
ATOM 721 N N . ARG A 1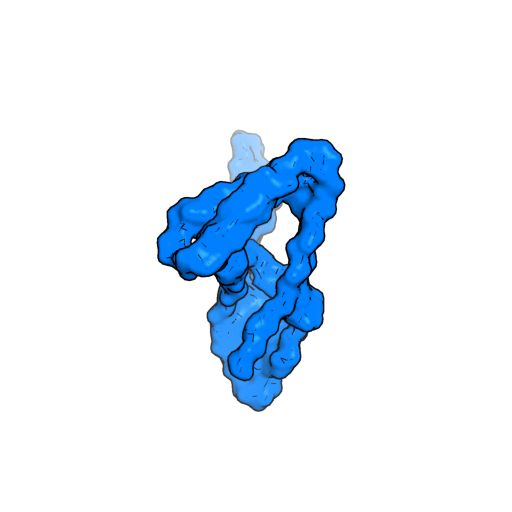 93 ? -10.570 13.726 2.195 1.00 90.31 93 ARG A N 1
ATOM 722 C CA . ARG A 1 93 ? -10.754 14.722 1.123 1.00 90.31 93 ARG A CA 1
ATOM 723 C C . ARG A 1 93 ? -10.981 14.091 -0.259 1.00 90.31 93 ARG A C 1
ATOM 725 O O . ARG A 1 93 ? -11.344 14.806 -1.185 1.00 90.31 93 ARG A O 1
ATOM 732 N N . SER A 1 94 ? -10.798 12.776 -0.407 1.00 85.31 94 SER A N 1
ATOM 733 C CA . SER A 1 94 ? -10.977 12.055 -1.674 1.00 85.31 94 SER A CA 1
ATOM 734 C C . SER A 1 94 ? -12.449 11.776 -1.993 1.00 85.31 94 SER A C 1
ATOM 736 O O . SER A 1 94 ? -13.202 11.256 -1.163 1.00 85.31 94 SER A O 1
ATOM 738 N N . ASP A 1 95 ? -12.840 12.014 -3.245 1.00 85.38 95 ASP A N 1
ATOM 739 C CA . ASP A 1 95 ? -14.170 11.675 -3.777 1.00 85.38 95 ASP A CA 1
ATOM 740 C C . ASP A 1 95 ? -14.330 10.177 -4.099 1.00 85.38 95 ASP A C 1
ATOM 742 O O . ASP A 1 95 ? -15.404 9.726 -4.492 1.00 85.38 95 ASP A O 1
ATOM 746 N N . ARG A 1 96 ? -13.264 9.379 -3.943 1.00 85.81 96 ARG A N 1
ATOM 747 C CA . ARG A 1 96 ? -13.264 7.937 -4.255 1.00 85.81 96 ARG A CA 1
ATOM 748 C C . ARG A 1 96 ? -13.802 7.062 -3.120 1.00 85.81 96 ARG A C 1
ATOM 750 O O . ARG A 1 96 ? -13.990 5.862 -3.310 1.00 85.81 96 ARG A O 1
ATOM 757 N N . LEU A 1 97 ? -14.027 7.635 -1.937 1.00 87.44 97 LEU A N 1
ATOM 758 C CA . LEU A 1 97 ? -14.521 6.905 -0.772 1.00 87.44 97 LEU A CA 1
ATOM 759 C C . LEU A 1 97 ? -16.034 6.678 -0.851 1.00 87.44 97 LEU A C 1
ATOM 761 O O . LEU A 1 97 ? -16.803 7.610 -1.075 1.00 87.44 97 LEU A O 1
ATOM 765 N N . SER A 1 98 ? -16.477 5.455 -0.552 1.00 89.81 98 SER A N 1
ATOM 766 C CA . SER A 1 98 ? -17.899 5.198 -0.293 1.00 89.81 98 SER A CA 1
ATOM 767 C C . SER A 1 98 ? -18.365 5.920 0.977 1.00 89.81 98 SER A C 1
ATOM 769 O O . SER A 1 98 ? -17.577 6.136 1.900 1.00 89.81 98 SER A O 1
ATOM 771 N N . GLU A 1 99 ? -19.659 6.241 1.080 1.00 91.31 99 GLU A N 1
ATOM 772 C CA . GLU A 1 99 ? -20.212 6.871 2.291 1.00 91.31 99 GLU A CA 1
ATOM 773 C C . GLU A 1 99 ? -19.968 6.038 3.555 1.00 91.31 99 GLU A C 1
ATOM 775 O O . GLU A 1 99 ? -19.686 6.583 4.623 1.00 91.31 99 GLU A O 1
ATOM 780 N N . GLN A 1 100 ? -20.060 4.709 3.439 1.00 92.00 100 GLN A N 1
ATOM 781 C CA . GLN A 1 100 ? -19.806 3.796 4.548 1.00 92.00 100 GLN A CA 1
ATOM 782 C C . GLN A 1 100 ? -18.345 3.866 4.998 1.00 92.00 100 GLN A C 1
ATOM 784 O O . GLN A 1 100 ? -18.083 3.977 6.196 1.00 92.00 100 GLN A O 1
ATOM 789 N N . LEU A 1 101 ? -17.402 3.834 4.052 1.00 91.62 101 LEU A N 1
ATOM 790 C CA . LEU A 1 101 ? -15.978 3.922 4.364 1.00 91.62 101 LEU A CA 1
ATOM 791 C C . LEU A 1 101 ? -15.630 5.294 4.943 1.00 91.62 101 LEU A C 1
ATOM 793 O O . LEU A 1 101 ? -14.946 5.368 5.953 1.00 91.62 101 LEU A O 1
ATOM 797 N N . ARG A 1 102 ? -16.187 6.374 4.389 1.00 93.75 102 ARG A N 1
ATOM 798 C CA . ARG A 1 102 ? -16.031 7.732 4.920 1.00 93.75 102 ARG A CA 1
ATOM 799 C C . ARG A 1 102 ? -16.480 7.825 6.380 1.00 93.75 102 ARG A C 1
ATOM 801 O O . ARG A 1 102 ? -15.711 8.283 7.215 1.00 93.75 102 ARG A O 1
ATOM 808 N N . LYS A 1 103 ? -17.677 7.324 6.711 1.00 94.75 103 LYS A N 1
ATOM 809 C CA . LYS A 1 103 ? -18.164 7.272 8.104 1.00 94.75 103 LYS A CA 1
ATOM 810 C C . LYS A 1 103 ? -17.233 6.464 9.009 1.00 94.75 103 LYS A C 1
ATOM 812 O O . LYS A 1 103 ? -17.013 6.850 10.153 1.00 94.75 103 LYS A O 1
ATOM 817 N N . HIS A 1 104 ? -16.700 5.352 8.505 1.00 93.69 104 HIS A N 1
ATOM 818 C CA . HIS A 1 104 ? -15.763 4.524 9.254 1.00 93.69 104 HIS A CA 1
ATOM 819 C C . HIS A 1 104 ? -14.441 5.256 9.529 1.00 93.69 104 HIS A C 1
ATOM 821 O O . HIS A 1 104 ? -14.035 5.322 10.684 1.00 93.69 104 HIS A O 1
ATOM 827 N N . LEU A 1 105 ? -13.825 5.867 8.514 1.00 93.44 105 LEU A N 1
ATOM 828 C CA . LEU A 1 105 ? -12.572 6.616 8.656 1.00 93.44 105 LEU A CA 1
ATOM 829 C C . LEU A 1 105 ? -12.731 7.831 9.575 1.00 93.44 105 LEU A C 1
ATOM 831 O O . LEU A 1 105 ? -11.868 8.064 10.410 1.00 93.44 105 LEU A O 1
ATOM 835 N N . THR A 1 106 ? -13.850 8.560 9.494 1.00 94.06 106 THR A N 1
ATOM 836 C CA . THR A 1 106 ? -14.138 9.664 10.427 1.00 94.06 106 THR A CA 1
ATOM 837 C C . THR A 1 106 ? -14.228 9.178 11.871 1.00 94.06 106 THR A C 1
ATOM 839 O O . THR A 1 106 ? -13.757 9.863 12.773 1.00 94.06 106 THR A O 1
ATOM 842 N N . LYS A 1 107 ? -14.806 7.993 12.105 1.00 94.88 107 LYS A N 1
ATOM 843 C CA . LYS A 1 107 ? -14.846 7.406 13.446 1.00 94.88 107 LYS A CA 1
ATOM 844 C C . LYS A 1 107 ? -13.443 7.038 13.933 1.00 94.88 107 LYS A C 1
ATOM 846 O O . LYS A 1 107 ? -13.095 7.392 15.046 1.00 94.88 107 LYS A O 1
ATOM 851 N N . VAL A 1 108 ? -12.649 6.373 13.090 1.00 93.06 108 VAL A N 1
ATOM 852 C CA . VAL A 1 108 ? -11.262 6.012 13.426 1.00 93.06 108 VAL A CA 1
ATOM 853 C C . VAL A 1 108 ? -10.446 7.264 13.742 1.00 93.06 108 VAL A C 1
ATOM 855 O O . VAL A 1 108 ? -9.797 7.304 14.775 1.00 93.06 108 VAL A O 1
ATOM 858 N N . GLN A 1 109 ? -10.534 8.308 12.914 1.00 93.25 109 GLN A N 1
ATOM 859 C CA . GLN A 1 109 ? -9.806 9.560 13.128 1.00 93.25 109 GLN A CA 1
ATOM 860 C C . GLN A 1 109 ? -10.178 10.242 14.453 1.00 93.25 109 GLN A C 1
ATOM 862 O O . GLN A 1 109 ? -9.307 10.781 15.122 1.00 93.25 109 GLN A O 1
ATOM 867 N N . ALA A 1 110 ? -11.456 10.209 14.844 1.00 94.12 110 ALA A N 1
ATOM 868 C CA . ALA A 1 110 ? -11.917 10.797 16.102 1.00 94.12 110 ALA A CA 1
ATOM 869 C C . ALA A 1 110 ? -11.451 10.026 17.352 1.00 94.12 110 ALA A C 1
ATOM 871 O O . ALA A 1 110 ? -11.410 10.610 18.433 1.00 94.12 110 ALA A O 1
ATOM 872 N N . ASP A 1 111 ? -11.123 8.740 17.203 1.00 94.38 111 ASP A N 1
ATOM 873 C CA . ASP A 1 111 ? -10.681 7.872 18.297 1.00 94.38 111 ASP A CA 1
ATOM 874 C C . ASP A 1 111 ? -9.145 7.913 18.502 1.00 94.38 111 ASP A C 1
ATOM 876 O O . ASP A 1 111 ? -8.672 7.429 19.529 1.00 94.38 111 ASP A O 1
ATOM 880 N N . ILE A 1 112 ? -8.369 8.493 17.570 1.00 94.25 112 ILE A N 1
ATOM 881 C CA . ILE A 1 112 ? -6.899 8.606 17.660 1.00 94.25 112 ILE A CA 1
ATOM 882 C C . ILE A 1 112 ? -6.494 9.734 18.615 1.00 94.25 112 ILE A C 1
ATOM 884 O O . ILE A 1 112 ? -7.003 10.854 18.538 1.00 94.25 112 ILE A O 1
ATOM 888 N N . THR A 1 113 ? -5.505 9.469 19.468 1.00 93.00 113 THR A N 1
ATOM 889 C CA . THR A 1 113 ? -4.886 10.456 20.357 1.00 93.00 113 THR A CA 1
ATOM 890 C C . THR A 1 113 ? -3.364 10.494 20.206 1.00 93.00 113 THR A C 1
ATOM 892 O O . THR A 1 113 ? -2.730 9.495 19.877 1.00 93.00 113 THR A O 1
ATOM 895 N N . GLU A 1 114 ? -2.747 11.646 20.492 1.00 89.44 114 GLU A N 1
ATOM 896 C CA . GLU A 1 114 ? -1.287 11.846 20.376 1.00 89.44 114 GLU A CA 1
ATOM 897 C C . GLU A 1 114 ? -0.456 10.918 21.280 1.00 89.44 114 GLU A C 1
ATOM 899 O O . GLU A 1 114 ? 0.722 10.696 21.019 1.00 89.44 114 GLU A O 1
ATOM 904 N N . ASN A 1 115 ? -1.060 10.386 22.347 1.00 93.06 115 ASN A N 1
ATOM 905 C CA . ASN A 1 115 ? -0.397 9.493 23.299 1.00 93.06 115 ASN A CA 1
ATOM 906 C C . ASN A 1 115 ? -0.620 8.008 22.985 1.00 93.06 115 ASN A C 1
ATOM 908 O O . ASN A 1 115 ? -0.177 7.155 23.761 1.00 93.06 115 ASN A O 1
ATOM 912 N N . ASP A 1 116 ? -1.335 7.685 21.907 1.00 94.88 116 ASP A N 1
ATOM 913 C CA . ASP A 1 116 ? -1.505 6.299 21.497 1.00 94.88 116 ASP A CA 1
ATOM 914 C C . ASP A 1 116 ? -0.167 5.697 21.055 1.00 94.88 116 ASP A C 1
ATOM 916 O O . ASP A 1 116 ? 0.763 6.384 20.630 1.00 94.88 116 ASP A O 1
ATOM 920 N N . ASN A 1 117 ? -0.079 4.371 21.129 1.00 95.31 117 ASN A N 1
ATOM 921 C CA . ASN A 1 117 ? 1.008 3.662 20.468 1.00 95.31 117 ASN A CA 1
ATOM 922 C C . ASN A 1 117 ? 0.842 3.727 18.946 1.00 95.31 117 ASN A C 1
ATOM 924 O O . ASN A 1 117 ? -0.224 4.048 18.423 1.00 95.31 117 ASN A O 1
ATOM 928 N N . ASN A 1 118 ? 1.890 3.317 18.237 1.00 95.88 118 ASN A N 1
ATOM 929 C CA . ASN A 1 118 ? 1.834 3.179 16.792 1.00 95.88 118 ASN A CA 1
ATOM 930 C C . ASN A 1 118 ? 0.743 2.195 16.353 1.00 95.88 118 ASN A C 1
ATOM 932 O O . ASN A 1 118 ? 0.511 1.145 16.963 1.00 95.88 118 ASN A O 1
ATOM 936 N N . TYR A 1 119 ? 0.137 2.522 15.223 1.00 93.94 119 TYR A N 1
ATOM 937 C CA . TYR A 1 119 ? -0.886 1.745 14.559 1.00 93.94 119 TYR A CA 1
ATOM 938 C C . TYR A 1 119 ? -0.266 0.874 13.474 1.00 93.94 119 TYR A C 1
ATOM 940 O O . TYR A 1 119 ? 0.532 1.333 12.657 1.00 93.94 119 TYR A O 1
ATOM 948 N N . ILE A 1 120 ? -0.665 -0.396 13.439 1.00 92.56 120 ILE A N 1
ATOM 949 C CA . ILE A 1 120 ? -0.271 -1.311 12.369 1.00 92.56 120 ILE A CA 1
ATOM 950 C C . ILE A 1 120 ? -1.402 -1.359 11.353 1.00 92.56 120 ILE A C 1
ATOM 952 O O . ILE A 1 120 ? -2.480 -1.886 11.637 1.00 92.56 120 ILE A O 1
ATOM 956 N N . LEU A 1 121 ? -1.145 -0.842 10.154 1.00 89.69 121 LEU A N 1
ATOM 957 C CA . LEU A 1 121 ? -2.028 -1.064 9.021 1.00 89.69 121 LEU A CA 1
ATOM 958 C C . LEU A 1 121 ? -1.605 -2.360 8.341 1.00 89.69 121 LEU A C 1
ATOM 960 O O . LEU A 1 121 ? -0.524 -2.442 7.763 1.00 89.69 121 LEU A O 1
ATOM 964 N N . TYR A 1 122 ? -2.476 -3.360 8.418 1.00 90.56 122 TYR A N 1
ATOM 965 C CA . TYR A 1 122 ? -2.304 -4.653 7.773 1.00 90.56 122 TYR A CA 1
ATOM 966 C C . TYR A 1 122 ? -3.409 -4.859 6.739 1.00 90.56 122 TYR A C 1
ATOM 968 O O . TYR A 1 122 ? -4.597 -4.812 7.064 1.00 90.56 122 TYR A O 1
ATOM 976 N N . ALA A 1 123 ? -3.021 -5.095 5.490 1.00 88.69 123 ALA A N 1
ATOM 977 C CA . ALA A 1 123 ? -3.941 -5.310 4.384 1.00 88.69 123 ALA A CA 1
ATOM 978 C C . ALA A 1 123 ? -3.471 -6.463 3.500 1.00 88.69 123 ALA A C 1
ATOM 980 O O . ALA A 1 123 ? -2.280 -6.711 3.348 1.00 88.69 123 ALA A O 1
ATOM 981 N N . LYS A 1 124 ? -4.418 -7.154 2.868 1.00 89.19 124 LYS A N 1
ATOM 982 C CA . LYS A 1 124 ? -4.135 -8.191 1.875 1.00 89.19 124 LYS A CA 1
ATOM 983 C C . LYS A 1 124 ? -4.600 -7.723 0.506 1.00 89.19 124 LYS A C 1
ATOM 985 O O . LYS A 1 124 ? -5.689 -7.160 0.384 1.00 89.19 124 LYS A O 1
ATOM 990 N N . LEU A 1 125 ? -3.804 -7.997 -0.524 1.00 87.94 125 LEU A N 1
ATOM 991 C CA . LEU A 1 125 ? -4.177 -7.731 -1.905 1.00 87.94 125 LEU A CA 1
ATOM 992 C C . LEU A 1 125 ? -5.497 -8.443 -2.232 1.00 87.94 125 LEU A C 1
ATOM 994 O O . LEU A 1 125 ? -5.647 -9.649 -2.009 1.00 87.94 125 LEU A O 1
ATOM 998 N N . LYS A 1 126 ? -6.460 -7.690 -2.766 1.00 85.62 126 LYS A N 1
ATOM 999 C CA . LYS A 1 126 ? -7.759 -8.236 -3.161 1.00 85.62 126 LYS A CA 1
ATOM 1000 C C . LYS A 1 126 ? -7.576 -9.244 -4.292 1.00 85.62 126 LYS A C 1
ATOM 1002 O O . LYS A 1 126 ? -7.004 -8.926 -5.332 1.00 85.62 126 LYS A O 1
ATOM 1007 N N . GLN A 1 127 ? -8.089 -10.451 -4.084 1.00 75.81 127 GLN A N 1
ATOM 1008 C CA . GLN A 1 127 ? -8.201 -11.462 -5.130 1.00 75.81 127 GLN A CA 1
ATOM 1009 C C . GLN A 1 127 ? -9.542 -11.266 -5.845 1.00 75.81 127 GLN A C 1
ATOM 1011 O O . GLN A 1 127 ? -10.546 -10.974 -5.193 1.00 75.81 127 GLN A O 1
ATOM 1016 N N . ARG A 1 128 ? -9.529 -11.341 -7.178 1.00 59.88 128 ARG A N 1
ATOM 1017 C CA . ARG A 1 128 ? -10.739 -11.283 -8.008 1.00 59.88 128 ARG A CA 1
ATOM 1018 C C . ARG A 1 128 ? -11.461 -12.619 -8.033 1.00 59.88 128 ARG A C 1
ATOM 1020 O O . ARG A 1 128 ? -10.757 -13.651 -8.001 1.00 59.88 128 ARG A O 1
#

Radius of gyration: 20.06 Å; Cα contacts (8 Å, |Δi|>4): 187; chains: 1; bounding box: 58×45×44 Å

Sequence (128 aa):
MYGELPGYFVGEAMGQWWQSTEDKDGNIQQRLAGDAPAYYIVDKQTLKGAFYAIENDFLGGERLENPLALEDGCYTTCLDPGELSDQLEKALRSDRLSEQLRKHLTKVQADITENDNNYILYAKLKQR